Protein AF-A0A7S1SJ14-F1 (afdb_monomer)

Solvent-accessible surface area (backbone atoms only — not comparable to full-atom values): 8316 Å² total; per-residue (Å²): 136,88,79,87,79,89,81,86,82,81,82,79,82,77,84,76,82,76,78,83,75,76,84,69,84,73,72,95,72,63,72,35,14,83,89,36,72,36,57,6,32,34,65,22,82,88,33,72,41,67,10,43,25,74,82,83,62,86,83,49,100,81,67,78,84,72,75,41,68,17,86,90,35,72,46,62,11,44,31,52,22,84,86,36,68,9,45,11,35,52,82,52,83,64,42,85,76,38,79,45,26,49,71,50,52,52,30,56,76,72,67,67,61,52,60,53,46,38,38,55,51,37,54,53,35,47,52,49,55,52,52,68,71,75,105

Secondary structure (DSSP, 8-state):
------------------------------SB-TTTTTSSEEE-TTTTTSSEE-------TT---PPEEPTTTTT-SEEE-TTTTTS-BS--TTGGGSGGGHHHHHHHHTT---TTTHHHHHHHHHHHHHHHHH-

Mean predicted aligned error: 13.58 Å

InterPro domains:
  IPR036410 Heat shock protein DnaJ, cysteine-rich domain superfamily [SSF57938] (32-89)

Sequence (135 aa):
RSILVAGGVLCMCGAGAAKAEGMAPGTPSDNKCRECAGYGATPCDMCGGTGKWRALNRKRAKDTYEFVECPQCFGRGIRVCGVCFGTGLRNVKGLLRRPEASMLVDKMQHGELRPGEAAKLIEEAKAKMIKDREA

pLDDT: mean 78.53, std 18.6, range [34.44, 94.25]

Radius of gyration: 27.36 Å; Cα contacts (8 Å, |Δi|>4): 172; chains: 1; bounding box: 58×45×99 Å

Nearest PDB structures (foldseek):
  8ilb-assembly1_G  TM=6.749E-01  e=2.199E-03  Arabidopsis thaliana
  8ilm-assembly1_L  TM=6.820E-01  e=3.249E-03  Arabidopsis thaliana

Organism: NCBI:txid63592

Foldseek 3Di:
DDDDDDDDDDDDPPPDPDPPDDDDPDDPPDQFAPQCRLQQKDFDPQVQLQQWHWDDDPDDVPDDTDTDGDPVQRSRRMDGPPQCLQQRGRDCVCVCVDPLCPVSVVCVVVVNDDRNCSNVSSVVSVVVVVVVVVD

Structure (mmCIF, N/CA/C/O backbone):
data_AF-A0A7S1SJ14-F1
#
_entry.id   AF-A0A7S1SJ14-F1
#
loop_
_atom_site.group_PDB
_atom_site.id
_atom_site.type_symbol
_atom_site.label_atom_id
_atom_site.label_alt_id
_atom_site.label_comp_id
_atom_site.label_asym_id
_atom_site.label_entity_id
_atom_site.label_seq_id
_atom_site.pdbx_PDB_ins_code
_atom_site.Cartn_x
_atom_site.Cartn_y
_atom_site.Cartn_z
_atom_site.occupancy
_atom_site.B_iso_or_equiv
_atom_site.auth_seq_id
_atom_site.auth_comp_id
_atom_site.auth_asym_id
_atom_site.auth_atom_id
_atom_site.pdbx_PDB_model_num
ATOM 1 N N . ARG A 1 1 ? -35.199 -31.745 -67.358 1.00 44.50 1 ARG A N 1
ATOM 2 C CA . ARG A 1 1 ? -34.844 -32.628 -66.221 1.00 44.50 1 ARG A CA 1
ATOM 3 C C . ARG A 1 1 ? -35.082 -31.833 -64.948 1.00 44.50 1 ARG A C 1
ATOM 5 O O . ARG A 1 1 ? -34.207 -31.099 -64.517 1.00 44.50 1 ARG A O 1
ATOM 12 N N . SER A 1 2 ? -36.313 -31.896 -64.452 1.00 39.88 2 SER A N 1
ATOM 13 C CA . SER A 1 2 ? -36.739 -31.297 -63.190 1.00 39.88 2 SER A CA 1
ATOM 14 C C . SER A 1 2 ? -36.205 -32.141 -62.040 1.00 39.88 2 SER A C 1
ATOM 16 O O . SER A 1 2 ? -36.392 -33.354 -62.072 1.00 39.88 2 SER A O 1
ATOM 18 N N . ILE A 1 3 ? -35.578 -31.525 -61.040 1.00 49.00 3 ILE A N 1
ATOM 19 C CA . ILE A 1 3 ? -35.412 -32.133 -59.717 1.00 49.00 3 ILE A CA 1
ATOM 20 C C . ILE A 1 3 ? -35.731 -31.057 -58.675 1.00 49.00 3 ILE A C 1
ATOM 22 O O . ILE A 1 3 ? -34.958 -30.131 -58.447 1.00 49.00 3 ILE A O 1
ATOM 26 N N . LEU A 1 4 ? -36.924 -31.195 -58.098 1.00 41.75 4 LEU A N 1
ATOM 27 C CA . LEU A 1 4 ? -37.336 -30.662 -56.803 1.00 41.75 4 LEU A CA 1
ATOM 28 C C . LEU A 1 4 ? -36.577 -31.420 -55.706 1.00 41.75 4 LEU A C 1
ATOM 30 O O . LEU A 1 4 ? -36.622 -32.647 -55.706 1.00 41.75 4 LEU A O 1
ATOM 34 N N . VAL A 1 5 ? -35.985 -30.720 -54.735 1.00 48.84 5 VAL A N 1
ATOM 35 C CA . VAL A 1 5 ? -35.782 -31.272 -53.384 1.00 48.84 5 VAL A CA 1
ATOM 36 C C . VAL A 1 5 ? -36.115 -30.190 -52.364 1.00 48.84 5 VAL A C 1
ATOM 38 O O . VAL A 1 5 ? -35.441 -29.170 -52.255 1.00 48.84 5 VAL A O 1
ATOM 41 N N . ALA A 1 6 ? -37.209 -30.438 -51.651 1.00 49.16 6 ALA A N 1
ATOM 42 C CA . ALA A 1 6 ? -37.623 -29.731 -50.456 1.00 49.16 6 ALA A CA 1
ATOM 43 C C . ALA A 1 6 ? -36.712 -30.111 -49.277 1.00 49.16 6 ALA A C 1
ATOM 45 O O . ALA A 1 6 ? -36.300 -31.262 -49.154 1.00 49.16 6 ALA A O 1
ATOM 46 N N . GLY A 1 7 ? -36.441 -29.159 -48.389 1.00 44.47 7 GLY A N 1
ATOM 47 C CA . GLY A 1 7 ? -35.665 -29.403 -47.174 1.00 44.47 7 GLY A CA 1
ATOM 48 C C . GLY A 1 7 ? -35.710 -28.206 -46.238 1.00 44.47 7 GLY A C 1
ATOM 49 O O . GLY A 1 7 ? -34.704 -27.535 -46.039 1.00 44.47 7 GLY A O 1
ATOM 50 N N . GLY A 1 8 ? -36.898 -27.895 -45.715 1.00 42.72 8 GLY A N 1
ATOM 51 C CA . GLY A 1 8 ? -37.072 -26.878 -44.682 1.00 42.72 8 GLY A CA 1
ATOM 52 C C . GLY A 1 8 ? -36.447 -27.339 -43.367 1.00 42.72 8 GLY A C 1
ATOM 53 O O . GLY A 1 8 ? -36.926 -28.288 -42.752 1.00 42.72 8 GLY A O 1
ATOM 54 N N . VAL A 1 9 ? -35.387 -26.660 -42.932 1.00 52.38 9 VAL A N 1
ATOM 55 C CA . VAL A 1 9 ? -34.827 -26.810 -41.586 1.00 52.38 9 VAL A CA 1
ATOM 56 C C . VAL A 1 9 ? -35.572 -25.848 -40.665 1.00 52.38 9 VAL A C 1
ATOM 58 O O . VAL A 1 9 ? -35.367 -24.636 -40.703 1.00 52.38 9 VAL A O 1
ATOM 61 N N . LEU A 1 10 ? -36.480 -26.399 -39.861 1.00 43.78 10 LEU A N 1
ATOM 62 C CA . LEU A 1 10 ? -37.202 -25.684 -38.815 1.00 43.78 10 LEU A CA 1
ATOM 63 C C . LEU A 1 10 ? -36.266 -25.518 -37.605 1.00 43.78 10 LEU A C 1
ATOM 65 O O . LEU A 1 10 ? -35.998 -26.473 -36.879 1.00 43.78 10 LEU A O 1
ATOM 69 N N . CYS A 1 11 ? -35.738 -24.311 -37.398 1.00 50.91 11 CYS A N 1
ATOM 70 C CA . CYS A 1 11 ? -34.969 -23.967 -36.204 1.00 50.91 11 CYS A CA 1
ATOM 71 C C . CYS A 1 11 ? -35.939 -23.734 -35.036 1.00 50.91 11 CYS A C 1
ATOM 73 O O . CYS A 1 11 ? -36.587 -22.690 -34.954 1.00 50.91 11 CYS A O 1
ATOM 75 N N . MET A 1 12 ? -36.082 -24.722 -34.149 1.00 46.03 12 MET A N 1
ATOM 76 C CA . MET A 1 12 ? -36.810 -24.547 -32.895 1.00 46.03 12 MET A CA 1
ATOM 77 C C . MET A 1 12 ? -35.926 -23.814 -31.881 1.00 46.03 12 MET A C 1
ATOM 79 O O . MET A 1 12 ? -35.051 -24.407 -31.253 1.00 46.03 12 MET A O 1
ATOM 83 N N . CYS A 1 13 ? -36.175 -22.516 -31.703 1.00 45.38 13 CYS A N 1
ATOM 84 C CA . CYS A 1 13 ? -35.669 -21.745 -30.572 1.00 45.38 13 CYS A CA 1
ATOM 85 C C . CYS A 1 13 ? -36.371 -22.221 -29.292 1.00 45.38 13 CYS A C 1
ATOM 87 O O . CYS A 1 13 ? -37.468 -21.769 -28.965 1.00 45.38 13 CYS A O 1
ATOM 89 N N . GLY A 1 14 ? -35.748 -23.153 -28.571 1.00 45.59 14 GLY A N 1
ATOM 90 C CA . GLY A 1 14 ? -36.162 -23.516 -27.220 1.00 45.59 14 GLY A CA 1
ATOM 91 C C . GLY A 1 14 ? -35.990 -22.325 -26.276 1.00 45.59 14 GLY A C 1
ATOM 92 O O . GLY A 1 14 ? -34.869 -21.930 -25.964 1.00 45.59 14 GLY A O 1
ATOM 93 N N . ALA A 1 15 ? -37.104 -21.756 -25.815 1.00 52.22 15 ALA A N 1
ATOM 94 C CA . ALA A 1 15 ? -37.133 -20.784 -24.729 1.00 52.22 15 ALA A CA 1
ATOM 95 C C . ALA A 1 15 ? -36.839 -21.498 -23.398 1.00 52.22 15 ALA A C 1
ATOM 97 O O . ALA A 1 15 ? -37.741 -21.946 -22.693 1.00 52.22 15 ALA A O 1
ATOM 98 N N . GLY A 1 16 ? -35.555 -21.635 -23.066 1.00 42.12 16 GLY A N 1
ATOM 99 C CA . GLY A 1 16 ? -35.118 -22.029 -21.732 1.00 42.12 16 GLY A CA 1
ATOM 100 C C . GLY A 1 16 ? -35.274 -20.855 -20.769 1.00 42.12 16 GLY A C 1
ATOM 101 O O . GLY A 1 16 ? -34.450 -19.944 -20.764 1.00 42.12 16 GLY A O 1
ATOM 102 N N . ALA A 1 17 ? -36.330 -20.869 -19.955 1.00 46.84 17 ALA A N 1
ATOM 103 C CA . ALA A 1 17 ? -36.485 -19.967 -18.820 1.00 46.84 17 ALA A CA 1
ATOM 104 C C . ALA A 1 17 ? -35.418 -20.294 -17.759 1.00 46.84 17 ALA A C 1
ATOM 106 O O . ALA A 1 17 ? -35.622 -21.137 -16.887 1.00 46.84 17 ALA A O 1
ATOM 107 N N . ALA A 1 18 ? -34.258 -19.641 -17.848 1.00 41.78 18 ALA A N 1
ATOM 108 C CA . ALA A 1 18 ? -33.263 -19.668 -16.786 1.00 41.78 18 ALA A CA 1
ATOM 109 C C . ALA A 1 18 ? -33.807 -18.872 -15.593 1.00 41.78 18 ALA A C 1
ATOM 111 O O . ALA A 1 18 ? -33.898 -17.644 -15.617 1.00 41.78 18 ALA A O 1
ATOM 112 N N . LYS A 1 19 ? -34.212 -19.603 -14.554 1.00 34.44 19 LYS A N 1
ATOM 113 C CA . LYS A 1 19 ? -34.555 -19.066 -13.239 1.00 34.44 19 LYS A CA 1
ATOM 114 C C . LYS A 1 19 ? -33.343 -18.276 -12.730 1.00 34.44 19 LYS A C 1
ATOM 116 O O . LYS A 1 19 ? -32.272 -18.842 -12.542 1.00 34.44 19 LYS A O 1
ATOM 121 N N . ALA A 1 20 ? -33.500 -16.970 -12.529 1.00 41.59 20 ALA A N 1
ATOM 122 C CA . ALA A 1 20 ? -32.504 -16.164 -11.838 1.00 41.59 20 ALA A CA 1
ATOM 123 C C . ALA A 1 20 ? -32.522 -16.558 -10.355 1.00 41.59 20 ALA A C 1
ATOM 125 O O . ALA A 1 20 ? -33.348 -16.081 -9.577 1.00 41.59 20 ALA A O 1
ATOM 126 N N . GLU A 1 21 ? -31.652 -17.487 -9.974 1.00 39.66 21 GLU A N 1
ATOM 127 C CA . GLU A 1 21 ? -31.388 -17.789 -8.574 1.00 39.66 21 GLU A CA 1
ATOM 128 C C . GLU A 1 21 ? -30.591 -16.628 -7.977 1.00 39.66 21 GLU A C 1
ATOM 130 O O . GLU A 1 21 ? -29.508 -16.267 -8.441 1.00 39.66 21 GLU A O 1
ATOM 135 N N . GLY A 1 22 ? -31.195 -15.985 -6.977 1.00 44.38 22 GLY A N 1
ATOM 136 C CA . GLY A 1 22 ? -30.595 -14.886 -6.241 1.00 44.38 22 GLY A CA 1
ATOM 137 C C . GLY A 1 22 ? -29.244 -15.287 -5.654 1.00 44.38 22 GLY A C 1
ATOM 138 O O . GLY A 1 22 ? -29.079 -16.376 -5.110 1.00 44.38 22 GLY A O 1
ATOM 139 N N . MET A 1 23 ? -28.282 -14.372 -5.763 1.00 49.12 23 MET A N 1
ATOM 140 C CA . MET A 1 23 ? -26.954 -14.482 -5.171 1.00 49.12 23 MET A CA 1
ATOM 141 C C . MET A 1 23 ? -27.079 -14.739 -3.662 1.00 49.12 23 MET A C 1
ATOM 143 O O . MET A 1 23 ? -27.391 -13.828 -2.893 1.00 49.12 23 MET A O 1
ATOM 147 N N . ALA A 1 24 ? -26.833 -15.978 -3.238 1.00 46.41 24 ALA A N 1
ATOM 148 C CA . ALA A 1 24 ? -26.709 -16.318 -1.829 1.00 46.41 24 ALA A CA 1
ATOM 149 C C . ALA A 1 24 ? -25.602 -15.457 -1.181 1.00 46.41 24 ALA A C 1
ATOM 151 O O . ALA A 1 24 ? -24.565 -15.217 -1.815 1.00 46.41 24 ALA A O 1
ATOM 152 N N . PRO A 1 25 ? -25.770 -14.992 0.072 1.00 51.56 25 PRO A N 1
ATOM 153 C CA . PRO A 1 25 ? -24.668 -14.407 0.818 1.00 51.56 25 PRO A CA 1
ATOM 154 C C . PRO A 1 25 ? -23.597 -15.487 0.950 1.00 51.56 25 PRO A C 1
ATOM 156 O O . PRO A 1 25 ? -23.809 -16.512 1.595 1.00 51.56 25 PRO A O 1
ATOM 159 N N . GLY A 1 26 ? -22.480 -15.284 0.250 1.00 51.09 26 GLY A N 1
ATOM 160 C CA . GLY A 1 26 ? -21.387 -16.242 0.225 1.00 51.09 26 GLY A CA 1
ATOM 161 C C . GLY A 1 26 ? -21.016 -16.666 1.643 1.00 51.09 26 GLY A C 1
ATOM 162 O O . GLY A 1 26 ? -20.937 -15.834 2.548 1.00 51.09 26 GLY A O 1
ATOM 163 N N . THR A 1 27 ? -20.785 -17.965 1.804 1.00 48.78 27 THR A N 1
ATOM 164 C CA . THR A 1 27 ? -20.090 -18.575 2.941 1.00 48.78 27 THR A CA 1
ATOM 165 C C . THR A 1 27 ? -18.965 -17.664 3.456 1.00 48.78 27 THR A C 1
ATOM 167 O O . THR A 1 27 ? -18.347 -16.975 2.634 1.00 48.78 27 THR A O 1
ATOM 170 N N . PRO A 1 28 ? -18.618 -17.665 4.761 1.00 51.69 28 PRO A N 1
ATOM 171 C CA . PRO A 1 28 ? -17.453 -16.949 5.293 1.00 51.69 28 PRO A CA 1
ATOM 172 C C . PRO A 1 28 ? -16.142 -17.624 4.841 1.00 51.69 28 PRO A C 1
ATOM 174 O O . PRO A 1 28 ? -15.277 -17.969 5.634 1.00 51.69 28 PRO A O 1
ATOM 177 N N . SER A 1 29 ? -16.007 -17.864 3.540 1.00 55.09 29 SER A N 1
ATOM 178 C CA . SER A 1 29 ? -14.810 -18.325 2.870 1.00 55.09 29 SER A CA 1
ATOM 179 C C . SER A 1 29 ? -13.851 -17.141 2.826 1.00 55.09 29 SER A C 1
ATOM 181 O O . SER A 1 29 ? -14.068 -16.189 2.070 1.00 55.09 29 SER A O 1
ATOM 183 N N . ASP A 1 30 ? -12.852 -17.207 3.700 1.00 65.69 30 ASP A N 1
ATOM 184 C CA . ASP A 1 30 ? -11.709 -16.313 3.831 1.00 65.69 30 ASP A CA 1
ATOM 185 C C . ASP A 1 30 ? -12.053 -14.821 3.998 1.00 65.69 30 ASP A C 1
ATOM 187 O O . ASP A 1 30 ? -12.361 -14.096 3.051 1.00 65.69 30 ASP A O 1
ATOM 191 N N . ASN A 1 31 ? -11.856 -14.295 5.215 1.00 82.19 31 ASN A N 1
ATOM 192 C CA . ASN A 1 31 ? -11.849 -12.851 5.521 1.00 82.19 31 ASN A CA 1
ATOM 193 C C . ASN A 1 31 ? -10.691 -12.081 4.841 1.00 82.19 31 ASN A C 1
ATOM 195 O O . ASN A 1 31 ? -10.318 -10.988 5.267 1.00 82.19 31 ASN A O 1
ATOM 199 N N . LYS A 1 32 ? -10.122 -12.634 3.770 1.00 90.75 32 LYS A N 1
ATOM 200 C CA . LYS A 1 32 ? -9.004 -12.097 3.008 1.00 90.75 32 LYS A CA 1
ATOM 201 C C . LYS A 1 32 ? -9.525 -11.267 1.836 1.00 90.75 32 LYS A C 1
ATOM 203 O O . LYS A 1 32 ? -10.492 -11.623 1.160 1.00 90.75 32 LYS A O 1
ATOM 208 N N . CYS A 1 33 ? -8.879 -10.138 1.586 1.00 91.88 33 CYS A N 1
ATOM 209 C CA . CYS A 1 33 ? -9.137 -9.305 0.421 1.00 91.88 33 CYS A CA 1
ATOM 210 C C . CYS A 1 33 ? -8.871 -10.105 -0.863 1.00 91.88 33 CYS A C 1
ATOM 212 O O . CYS A 1 33 ? -7.836 -10.757 -0.973 1.00 91.88 33 CYS A O 1
ATOM 214 N N . ARG A 1 34 ? -9.786 -10.030 -1.839 1.00 91.25 34 ARG A N 1
ATOM 215 C CA . ARG A 1 34 ? -9.678 -10.781 -3.101 1.00 91.25 34 ARG A CA 1
ATOM 216 C C . ARG A 1 34 ? -8.552 -10.285 -4.007 1.00 91.25 34 ARG A C 1
ATOM 218 O O . ARG A 1 34 ? -7.921 -11.1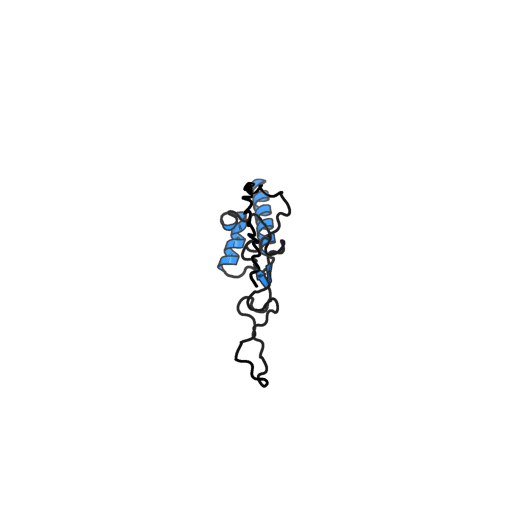03 -4.656 1.00 91.25 34 ARG A O 1
ATOM 225 N N . GLU A 1 35 ? -8.257 -8.987 -3.980 1.00 90.75 35 GLU A N 1
ATOM 226 C CA . GLU A 1 35 ? -7.228 -8.389 -4.843 1.00 90.75 35 GLU A CA 1
ATOM 227 C C . GLU A 1 35 ? -5.802 -8.738 -4.417 1.00 90.75 35 GLU A C 1
ATOM 229 O O . GLU A 1 35 ? -4.935 -8.981 -5.246 1.00 90.75 35 GLU A O 1
ATOM 234 N N . CYS A 1 36 ? -5.538 -8.751 -3.110 1.00 92.62 36 CYS A N 1
ATOM 235 C CA . CYS A 1 36 ? -4.199 -9.017 -2.575 1.00 92.62 36 CYS A CA 1
ATOM 236 C C . CYS A 1 36 ? -4.090 -10.366 -1.857 1.00 92.62 36 CYS A C 1
ATOM 238 O O . CYS A 1 36 ? -3.100 -10.603 -1.172 1.00 92.62 36 CYS A O 1
ATOM 240 N N . ALA A 1 37 ? -5.121 -11.214 -1.930 1.00 91.12 37 ALA A N 1
ATOM 241 C CA . ALA A 1 37 ? -5.214 -12.490 -1.213 1.00 91.12 37 ALA A CA 1
ATOM 242 C C . ALA A 1 37 ? -4.926 -12.396 0.306 1.00 91.12 37 ALA A C 1
ATOM 244 O O . ALA A 1 37 ? -4.484 -13.356 0.934 1.00 91.12 37 ALA A O 1
ATOM 245 N N . GLY A 1 38 ? -5.178 -11.230 0.913 1.00 89.69 38 GLY A N 1
ATOM 246 C CA . GLY A 1 38 ? -4.894 -10.961 2.327 1.00 89.69 38 GLY A CA 1
ATOM 247 C C . GLY A 1 38 ? -3.509 -10.381 2.633 1.00 89.69 38 GLY A C 1
ATOM 248 O O . GLY A 1 38 ? -3.246 -10.065 3.786 1.00 89.69 38 GLY A O 1
ATOM 249 N N . TYR A 1 39 ? -2.648 -10.172 1.635 1.00 90.00 39 TYR A N 1
ATOM 250 C CA . TYR A 1 39 ? -1.296 -9.633 1.834 1.00 90.00 39 TYR A CA 1
ATOM 251 C C . TYR A 1 39 ? -1.270 -8.126 2.161 1.00 90.00 39 TYR A C 1
ATOM 253 O O . TYR A 1 39 ? -0.316 -7.625 2.746 1.00 90.00 39 TYR A O 1
ATOM 2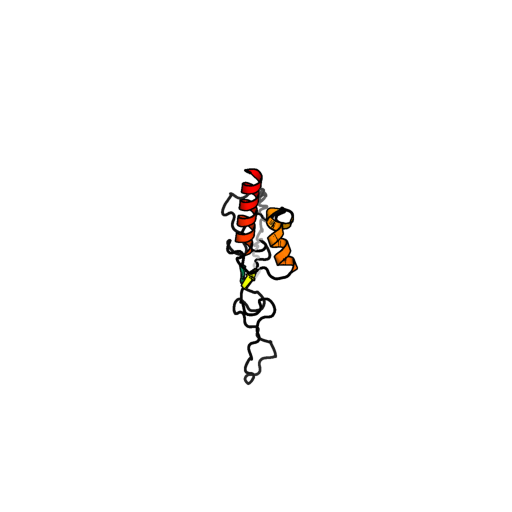61 N N . GLY A 1 40 ? -2.304 -7.372 1.769 1.00 92.19 40 GLY A N 1
ATOM 262 C CA . GLY A 1 40 ? -2.355 -5.917 1.981 1.00 92.19 40 GLY A CA 1
ATOM 263 C C . GLY A 1 40 ? -1.473 -5.106 1.018 1.00 92.19 40 GLY A C 1
ATOM 264 O O . GLY A 1 40 ? -1.416 -3.880 1.090 1.00 92.19 40 GLY A O 1
ATOM 265 N N . ALA A 1 41 ? -0.823 -5.750 0.056 1.00 93.88 41 ALA A N 1
ATOM 266 C CA . ALA A 1 41 ? -0.103 -5.072 -1.014 1.00 93.88 41 ALA A CA 1
ATOM 267 C C . ALA A 1 41 ? -0.402 -5.724 -2.360 1.00 93.88 41 ALA A C 1
ATOM 269 O O . ALA A 1 41 ? -0.705 -6.914 -2.429 1.00 93.88 41 ALA A O 1
ATOM 270 N N . THR A 1 42 ? -0.313 -4.932 -3.419 1.00 94.25 42 THR A N 1
ATOM 271 C CA . THR A 1 42 ? -0.401 -5.390 -4.806 1.00 94.25 42 THR A CA 1
ATOM 272 C C . THR A 1 42 ? 0.878 -4.995 -5.542 1.00 94.25 42 THR A C 1
ATOM 274 O O . THR A 1 42 ? 1.544 -4.027 -5.146 1.00 94.25 42 THR A O 1
ATOM 277 N N . PRO A 1 43 ? 1.267 -5.723 -6.602 1.00 93.81 43 PRO A N 1
ATOM 278 C CA . PRO A 1 43 ? 2.338 -5.263 -7.475 1.00 93.81 43 PRO A CA 1
ATOM 279 C C . PRO A 1 43 ? 2.007 -3.869 -8.026 1.00 93.81 43 PRO A C 1
ATOM 281 O O . PRO A 1 43 ? 0.846 -3.500 -8.191 1.00 93.81 43 PRO A O 1
ATOM 284 N N . CYS A 1 44 ? 3.035 -3.061 -8.258 1.00 92.62 44 CYS A N 1
ATOM 285 C CA . CYS A 1 44 ? 2.877 -1.746 -8.860 1.00 92.62 44 CYS A CA 1
ATOM 286 C C . CYS A 1 44 ? 2.529 -1.895 -10.341 1.00 92.62 44 CYS A C 1
ATOM 288 O O . CYS A 1 44 ? 3.329 -2.438 -11.104 1.00 92.62 44 CYS A O 1
ATOM 290 N N . ASP A 1 45 ? 1.376 -1.362 -10.740 1.00 90.56 45 ASP A N 1
ATOM 291 C CA . ASP A 1 45 ? 0.846 -1.486 -12.101 1.00 90.56 45 ASP A CA 1
ATOM 292 C C . ASP A 1 45 ? 1.764 -0.827 -13.143 1.00 90.56 45 ASP A C 1
ATOM 294 O O . ASP A 1 45 ? 1.963 -1.361 -14.230 1.00 90.56 45 ASP A O 1
ATOM 298 N N . MET A 1 46 ? 2.406 0.295 -12.793 1.00 88.38 46 MET A N 1
ATOM 299 C CA . MET A 1 46 ? 3.265 1.037 -13.727 1.00 88.38 46 MET A CA 1
ATOM 300 C C . MET A 1 46 ? 4.594 0.349 -14.049 1.00 88.38 46 MET A C 1
ATOM 302 O O . MET A 1 46 ? 5.152 0.581 -15.117 1.00 88.38 46 MET A O 1
ATOM 306 N N . CYS A 1 47 ? 5.133 -0.472 -13.144 1.00 90.38 47 CYS A N 1
ATOM 307 C CA . CYS A 1 47 ? 6.390 -1.199 -13.376 1.00 90.38 47 CYS A CA 1
ATOM 308 C C . CYS A 1 47 ? 6.228 -2.723 -13.368 1.00 90.38 47 CYS A C 1
ATOM 310 O O . CYS A 1 47 ? 7.229 -3.441 -13.435 1.00 90.38 47 CYS A O 1
ATOM 312 N N . GLY A 1 48 ? 4.996 -3.224 -13.250 1.00 89.44 48 GLY A N 1
ATOM 313 C CA . GLY A 1 48 ? 4.681 -4.651 -13.197 1.00 89.44 48 GLY A CA 1
ATOM 314 C C . GLY A 1 48 ? 5.403 -5.401 -12.077 1.00 89.44 48 GLY A C 1
ATOM 315 O O . GLY A 1 48 ? 5.813 -6.538 -12.275 1.00 89.44 48 GLY A O 1
ATOM 316 N N . GLY A 1 49 ? 5.649 -4.762 -10.930 1.00 91.19 49 GLY A N 1
ATOM 317 C CA . GLY A 1 49 ? 6.386 -5.395 -9.828 1.00 91.19 49 GLY A CA 1
ATOM 318 C C . GLY A 1 49 ? 7.902 -5.177 -9.827 1.00 91.19 49 GLY A C 1
ATOM 319 O O . GLY A 1 49 ? 8.551 -5.443 -8.822 1.00 91.19 49 GLY A O 1
ATOM 320 N N . THR A 1 50 ? 8.489 -4.663 -10.911 1.00 89.25 50 THR A N 1
ATOM 321 C CA . THR A 1 50 ? 9.960 -4.611 -11.055 1.00 89.25 50 THR A CA 1
ATOM 322 C C . THR A 1 50 ? 10.633 -3.449 -10.322 1.00 89.25 50 THR A C 1
ATOM 324 O O . THR A 1 50 ? 11.855 -3.420 -10.202 1.00 89.25 50 THR A O 1
ATOM 327 N N . GLY A 1 51 ? 9.864 -2.446 -9.891 1.00 89.69 51 GLY A N 1
ATOM 328 C CA . GLY A 1 51 ? 10.374 -1.222 -9.261 1.00 89.69 51 GLY A CA 1
ATOM 329 C C . GLY A 1 51 ? 11.037 -0.237 -10.229 1.00 89.69 51 GLY A C 1
ATOM 330 O O . GLY A 1 51 ? 11.155 0.945 -9.914 1.00 89.69 51 GLY A O 1
ATOM 331 N N . LYS A 1 52 ? 11.391 -0.685 -11.435 1.00 88.25 52 LYS A N 1
ATOM 332 C CA . LYS A 1 52 ? 12.045 0.117 -12.469 1.00 88.25 52 LYS A CA 1
ATOM 333 C C . LYS A 1 52 ? 11.046 0.486 -13.557 1.00 88.25 52 LYS A C 1
ATOM 335 O O . LYS A 1 52 ? 10.319 -0.365 -14.062 1.00 88.25 52 LYS A O 1
ATOM 340 N N . TRP A 1 53 ? 11.010 1.754 -13.932 1.00 80.88 53 TRP A N 1
ATOM 341 C CA . TRP A 1 53 ? 10.199 2.240 -15.041 1.00 80.88 53 TRP A CA 1
ATOM 342 C C . TRP A 1 53 ? 11.068 2.334 -16.301 1.00 80.88 53 TRP A C 1
ATOM 344 O O . TRP A 1 53 ? 12.236 2.717 -16.252 1.00 80.88 53 TRP A O 1
ATOM 354 N N . ARG A 1 54 ? 10.489 1.970 -17.452 1.00 75.31 54 ARG A N 1
ATOM 355 C CA . ARG A 1 54 ? 11.110 2.128 -18.776 1.00 75.31 54 ARG A CA 1
ATOM 356 C C . ARG A 1 54 ? 10.410 3.253 -19.536 1.00 75.31 54 ARG A C 1
ATOM 358 O O . ARG A 1 54 ? 9.223 3.141 -19.830 1.00 75.31 54 ARG A O 1
ATOM 365 N N . ALA A 1 55 ? 11.111 4.347 -19.826 1.00 67.81 55 ALA A N 1
ATOM 366 C CA . ALA A 1 55 ? 10.559 5.417 -20.652 1.00 67.81 55 ALA A CA 1
ATOM 367 C C . ALA A 1 55 ? 10.451 4.917 -22.099 1.00 67.81 55 ALA A C 1
ATOM 369 O O . ALA A 1 55 ? 11.457 4.740 -22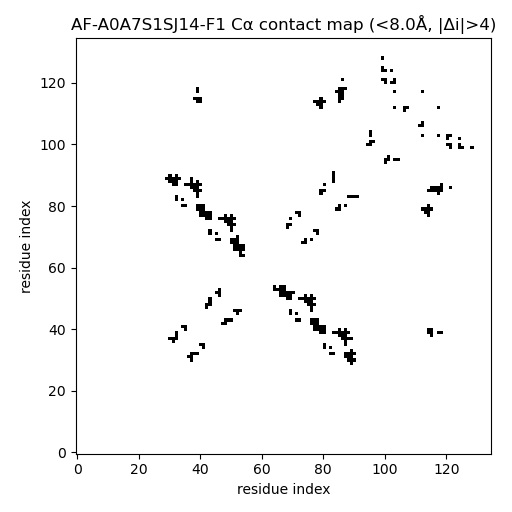.780 1.00 67.81 55 ALA A O 1
ATOM 370 N N . LEU A 1 56 ? 9.233 4.625 -22.554 1.00 64.25 56 LEU A N 1
ATOM 371 C CA . LEU A 1 56 ? 8.954 4.169 -23.916 1.00 64.25 56 LEU A CA 1
ATOM 372 C C . LEU A 1 56 ? 9.150 5.317 -24.920 1.00 64.25 56 LEU A C 1
ATOM 374 O O . LEU A 1 56 ? 8.189 5.857 -25.457 1.00 64.25 56 LEU A O 1
ATOM 378 N N . ASN A 1 57 ? 10.399 5.662 -25.228 1.00 59.78 57 ASN A N 1
ATOM 379 C CA . ASN A 1 57 ? 10.696 6.169 -26.565 1.00 59.78 57 ASN A CA 1
ATOM 380 C C . ASN A 1 57 ? 10.512 5.027 -27.576 1.00 59.78 57 ASN A C 1
ATOM 382 O O . ASN A 1 57 ? 10.586 3.846 -27.214 1.00 59.78 57 ASN A O 1
ATOM 386 N N . ARG A 1 58 ? 10.251 5.363 -28.851 1.00 64.75 58 ARG A N 1
ATOM 387 C CA . ARG A 1 58 ? 10.205 4.359 -29.927 1.00 64.75 58 ARG A CA 1
ATOM 388 C C . ARG A 1 58 ? 11.545 3.634 -29.933 1.00 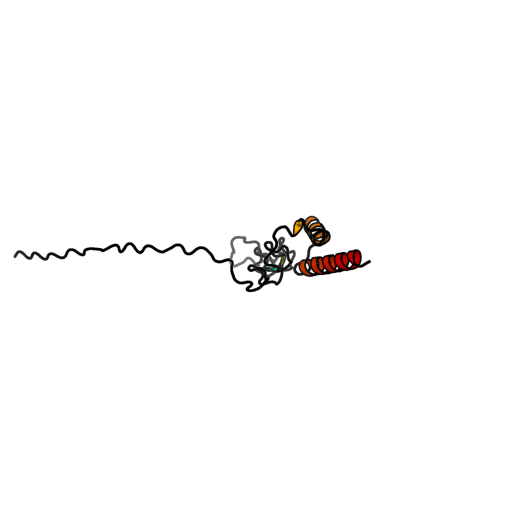64.75 58 ARG A C 1
ATOM 390 O O . ARG A 1 58 ? 12.548 4.235 -30.294 1.00 64.75 58 ARG A O 1
ATOM 397 N N . LYS A 1 59 ? 11.549 2.362 -29.538 1.00 61.22 59 LYS A N 1
ATOM 398 C CA . LYS A 1 59 ? 12.759 1.548 -29.448 1.00 61.22 59 LYS A CA 1
ATOM 399 C C . LYS A 1 59 ? 13.463 1.515 -30.807 1.00 61.22 59 LYS A C 1
ATOM 401 O O . LYS A 1 59 ? 13.034 0.786 -31.703 1.00 61.22 59 LYS A O 1
ATOM 406 N N . ARG A 1 60 ? 14.556 2.262 -30.976 1.00 72.31 60 ARG A N 1
ATOM 407 C CA . ARG A 1 60 ? 15.524 1.981 -32.037 1.00 72.31 60 ARG A CA 1
ATOM 408 C C . ARG A 1 60 ? 16.454 0.886 -31.525 1.00 72.31 60 ARG A C 1
ATOM 410 O O . ARG A 1 60 ? 16.736 0.803 -30.336 1.00 72.31 60 ARG A O 1
ATOM 417 N N . ALA A 1 61 ? 16.951 0.028 -32.413 1.00 74.38 61 ALA A N 1
ATOM 418 C CA . ALA A 1 61 ? 17.841 -1.078 -32.038 1.00 74.38 61 ALA A CA 1
ATOM 419 C C . ALA A 1 61 ? 19.147 -0.632 -31.341 1.00 74.38 61 ALA A C 1
ATOM 421 O O . ALA A 1 61 ? 19.860 -1.468 -30.801 1.00 74.38 61 ALA A O 1
ATOM 422 N N . LYS A 1 62 ? 19.452 0.672 -31.365 1.00 73.69 62 LYS A N 1
ATOM 423 C CA . LYS A 1 62 ? 20.648 1.286 -30.782 1.00 73.69 62 LYS A CA 1
ATOM 424 C C . LYS A 1 62 ? 20.40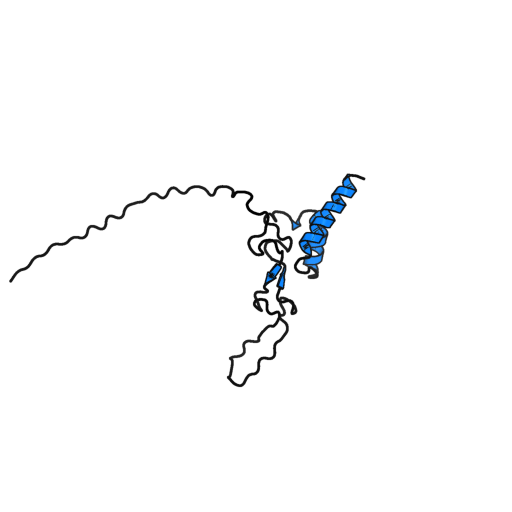7 1.931 -29.412 1.00 73.69 62 LYS A C 1
ATOM 426 O O . LYS A 1 62 ? 21.378 2.317 -28.774 1.00 73.69 62 LYS A O 1
ATOM 431 N N . ASP A 1 63 ? 19.156 2.060 -28.971 1.00 63.06 63 ASP A N 1
ATOM 432 C CA . ASP A 1 63 ? 18.850 2.771 -27.730 1.00 63.06 63 ASP A CA 1
ATOM 433 C C . ASP A 1 63 ? 18.997 1.821 -26.536 1.00 63.06 63 ASP A C 1
ATOM 435 O O . ASP A 1 63 ? 18.225 0.870 -26.367 1.00 63.06 63 ASP A O 1
ATOM 439 N N . THR A 1 64 ? 19.999 2.083 -25.699 1.00 67.81 64 THR A N 1
ATOM 440 C CA . THR A 1 64 ? 20.146 1.435 -24.394 1.00 67.81 64 THR A CA 1
ATOM 441 C C . THR A 1 64 ? 19.170 2.091 -23.421 1.00 67.81 64 THR A C 1
ATOM 443 O O . THR A 1 64 ? 19.211 3.300 -23.215 1.00 67.81 64 THR A O 1
ATOM 446 N N . TYR A 1 65 ? 18.270 1.305 -22.828 1.00 66.00 65 TYR A N 1
ATOM 447 C CA . TYR A 1 65 ? 17.336 1.822 -21.829 1.00 66.00 65 TYR A CA 1
ATOM 448 C C . TYR A 1 65 ? 18.072 2.119 -20.523 1.00 66.00 65 TYR A C 1
ATOM 450 O O . TYR A 1 65 ? 18.528 1.201 -19.840 1.00 66.00 65 TYR A O 1
ATOM 458 N N . GLU A 1 66 ? 18.107 3.390 -20.142 1.00 72.06 66 GLU A N 1
ATOM 459 C CA . GLU A 1 66 ? 18.381 3.780 -18.766 1.00 72.06 66 GLU A CA 1
ATOM 460 C C . GLU A 1 66 ? 17.124 3.517 -17.937 1.00 72.06 66 GLU A C 1
ATOM 462 O O . GLU A 1 66 ? 16.029 4.010 -18.222 1.00 72.06 66 GLU A O 1
ATOM 467 N N . PHE A 1 67 ? 17.258 2.653 -16.937 1.00 72.81 67 PHE A N 1
ATOM 468 C CA . PHE A 1 67 ? 16.167 2.368 -16.022 1.00 72.81 67 PHE A CA 1
ATOM 469 C C . PHE A 1 67 ? 16.066 3.497 -15.007 1.00 72.81 67 PHE A C 1
ATOM 471 O O . PHE A 1 67 ? 16.988 3.699 -14.221 1.00 72.81 67 PHE A O 1
ATOM 478 N N . VAL A 1 68 ? 14.925 4.177 -14.991 1.00 84.25 68 VAL A N 1
ATOM 479 C CA . VAL A 1 68 ? 14.587 5.145 -13.946 1.00 84.25 68 VAL A CA 1
ATOM 480 C C . VAL A 1 68 ? 13.759 4.463 -12.862 1.00 84.25 68 VAL A C 1
ATOM 482 O O . VAL A 1 68 ? 13.087 3.453 -13.103 1.00 84.25 68 VAL A O 1
ATOM 485 N N . GLU A 1 69 ? 13.805 4.987 -11.644 1.00 88.50 69 GLU A N 1
ATOM 486 C CA . GLU A 1 69 ? 12.944 4.503 -10.569 1.00 88.50 69 GLU A CA 1
ATOM 487 C C . GLU A 1 69 ? 11.474 4.733 -10.923 1.00 88.50 69 GLU A C 1
ATOM 489 O O . GLU A 1 69 ? 11.104 5.754 -11.500 1.00 88.50 69 GLU A O 1
ATOM 494 N N . CYS A 1 70 ? 10.610 3.770 -10.598 1.00 90.50 70 CYS A N 1
ATOM 495 C CA . CYS A 1 70 ? 9.186 3.923 -10.862 1.00 90.50 70 CYS A CA 1
ATOM 496 C C . CYS A 1 70 ? 8.575 4.993 -9.936 1.00 90.50 70 CYS A C 1
ATOM 498 O O . CYS A 1 70 ? 8.501 4.736 -8.734 1.00 90.50 70 CYS A O 1
ATOM 500 N N . PRO A 1 71 ? 8.053 6.129 -10.441 1.00 89.00 71 PRO A N 1
ATOM 501 C CA . PRO A 1 71 ? 7.461 7.191 -9.618 1.00 89.00 71 PRO A CA 1
ATOM 502 C C . PRO A 1 71 ? 6.221 6.768 -8.820 1.00 89.00 71 PRO A C 1
ATOM 504 O O . PRO A 1 71 ? 5.881 7.420 -7.844 1.00 89.00 71 PRO A O 1
ATOM 507 N N . GLN A 1 72 ? 5.534 5.680 -9.185 1.00 88.19 72 GLN A N 1
ATOM 508 C CA . GLN A 1 72 ? 4.365 5.218 -8.423 1.00 88.19 72 GLN A CA 1
ATOM 509 C C . GLN A 1 72 ? 4.715 4.390 -7.185 1.00 88.19 72 GLN A C 1
ATOM 511 O O . GLN A 1 72 ? 3.942 4.355 -6.230 1.00 88.19 72 GLN A O 1
ATOM 516 N N . CYS A 1 73 ? 5.832 3.665 -7.209 1.00 91.06 73 CYS A N 1
ATOM 517 C CA . CYS A 1 73 ? 6.247 2.828 -6.085 1.00 91.06 73 CYS A CA 1
ATOM 518 C C . CYS A 1 73 ? 7.608 3.222 -5.516 1.00 91.06 73 CYS A C 1
ATOM 520 O O . CYS A 1 73 ? 8.082 2.530 -4.622 1.00 91.06 73 CYS A O 1
ATOM 522 N N . PHE A 1 74 ? 8.236 4.282 -6.032 1.00 89.88 74 PHE A N 1
ATOM 523 C CA . PHE A 1 74 ? 9.569 4.762 -5.655 1.00 89.88 74 PHE A CA 1
ATOM 524 C C . PHE A 1 74 ? 10.580 3.612 -5.568 1.00 89.88 74 PHE A C 1
ATOM 526 O O . PHE A 1 74 ? 11.114 3.309 -4.506 1.00 89.88 74 PHE A O 1
ATOM 533 N N . GLY A 1 75 ? 10.708 2.842 -6.652 1.00 89.88 75 GLY A N 1
ATOM 534 C CA . GLY A 1 75 ? 11.634 1.703 -6.694 1.00 89.88 75 GLY A CA 1
ATOM 535 C C . GLY A 1 75 ? 11.172 0.419 -5.988 1.00 89.88 75 GLY A C 1
ATOM 536 O O . GLY A 1 75 ? 11.765 -0.629 -6.215 1.00 89.88 75 GLY A O 1
ATOM 537 N N . ARG A 1 76 ? 10.094 0.433 -5.188 1.00 91.12 76 ARG A N 1
ATOM 538 C CA . ARG A 1 76 ? 9.691 -0.731 -4.363 1.00 91.12 76 ARG A CA 1
ATOM 539 C C . ARG A 1 76 ? 9.089 -1.907 -5.129 1.00 91.12 76 ARG A C 1
ATOM 541 O O . ARG A 1 76 ? 9.028 -3.007 -4.597 1.00 91.12 76 ARG A O 1
ATOM 548 N N . GLY A 1 77 ? 8.529 -1.673 -6.312 1.00 92.19 77 GLY A N 1
ATOM 549 C CA . GLY A 1 77 ? 7.797 -2.689 -7.078 1.00 92.19 77 GLY A CA 1
ATOM 550 C C . GLY A 1 77 ? 6.418 -3.054 -6.515 1.00 92.19 77 GLY A C 1
ATOM 551 O O . GLY A 1 77 ? 5.595 -3.598 -7.237 1.00 92.19 77 GLY A O 1
ATOM 552 N N . ILE A 1 78 ? 6.103 -2.690 -5.274 1.00 93.50 78 ILE A N 1
ATOM 553 C CA . ILE A 1 78 ? 4.820 -2.973 -4.619 1.00 93.50 78 ILE A CA 1
ATOM 554 C C . ILE A 1 78 ? 4.140 -1.691 -4.137 1.00 93.50 78 ILE A C 1
ATOM 556 O O . ILE A 1 78 ? 4.798 -0.696 -3.812 1.00 93.50 78 ILE A O 1
ATOM 560 N N . ARG A 1 79 ? 2.809 -1.720 -4.069 1.00 92.69 79 ARG A N 1
ATOM 561 C CA . ARG A 1 79 ? 1.974 -0.639 -3.536 1.00 92.69 79 ARG A CA 1
ATOM 562 C C . ARG A 1 79 ? 0.987 -1.181 -2.514 1.00 92.69 79 ARG A C 1
ATOM 564 O O . ARG A 1 79 ? 0.671 -2.368 -2.504 1.00 92.69 79 ARG A O 1
ATOM 571 N N . VAL A 1 80 ? 0.484 -0.293 -1.664 1.00 93.88 80 VAL A N 1
ATOM 572 C CA . VAL A 1 80 ? -0.630 -0.602 -0.765 1.00 93.88 80 VAL A CA 1
ATOM 573 C C . VAL A 1 80 ? -1.837 -1.017 -1.611 1.00 93.88 80 VAL A C 1
ATOM 575 O O . VAL A 1 80 ? -2.144 -0.372 -2.614 1.00 93.88 80 VAL A O 1
ATOM 578 N N . CYS A 1 81 ? -2.518 -2.095 -1.220 1.00 93.88 81 CYS A N 1
ATOM 579 C CA . CYS A 1 81 ? -3.723 -2.527 -1.922 1.00 93.88 81 CYS A CA 1
ATOM 580 C C . CYS A 1 81 ? -4.819 -1.457 -1.788 1.00 93.88 81 CYS A C 1
ATOM 582 O O . CYS A 1 81 ? -5.271 -1.168 -0.678 1.00 93.88 81 CYS A O 1
ATOM 584 N N . GLY A 1 82 ? -5.269 -0.903 -2.917 1.00 89.50 82 GLY A N 1
ATOM 585 C CA . GLY A 1 82 ? -6.281 0.160 -2.946 1.00 89.50 82 GLY A CA 1
ATOM 586 C C . GLY A 1 82 ? -7.679 -0.284 -2.507 1.00 89.50 82 GLY A C 1
ATOM 587 O O . GLY A 1 82 ? -8.481 0.552 -2.110 1.00 89.50 82 GLY A O 1
ATOM 588 N N . VAL A 1 83 ? -7.968 -1.591 -2.531 1.00 92.44 83 VAL A N 1
ATOM 589 C CA . VAL A 1 83 ? -9.282 -2.125 -2.136 1.00 92.44 83 VAL A CA 1
ATOM 590 C C . VAL A 1 83 ? -9.394 -2.314 -0.628 1.00 92.44 83 VAL A C 1
ATOM 592 O O . VAL A 1 83 ? -10.414 -1.965 -0.045 1.00 92.44 83 VAL A O 1
ATOM 595 N N . CYS A 1 84 ? -8.360 -2.859 0.019 1.00 93.19 84 CYS A N 1
ATOM 596 C CA . CYS A 1 84 ? -8.381 -3.097 1.465 1.00 93.19 84 CYS A CA 1
ATOM 597 C C . CYS A 1 84 ? -7.611 -2.049 2.283 1.00 93.19 84 CYS A C 1
ATOM 599 O O . CYS A 1 84 ? -7.431 -2.236 3.487 1.00 93.19 84 CYS A O 1
ATOM 601 N N . PHE A 1 85 ? -7.113 -0.984 1.646 1.00 92.50 85 PHE A N 1
ATOM 602 C CA . PHE A 1 85 ? -6.264 0.050 2.261 1.00 92.50 85 PHE A CA 1
ATOM 603 C C . PHE A 1 85 ? -5.046 -0.524 3.000 1.00 92.50 85 PHE A C 1
ATOM 605 O O . PHE A 1 85 ? -4.591 -0.005 4.012 1.00 92.50 85 PHE A O 1
ATOM 612 N N . GLY A 1 86 ? -4.547 -1.659 2.513 1.00 93.00 86 GLY A N 1
ATOM 613 C CA . GLY A 1 86 ? -3.423 -2.378 3.100 1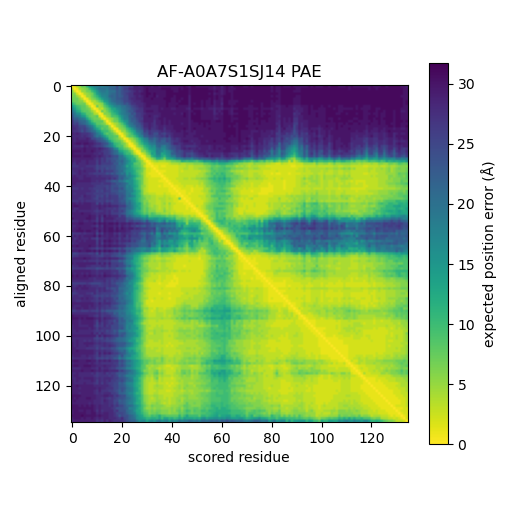.00 93.00 86 GLY A CA 1
ATOM 614 C C . GLY A 1 86 ? -3.732 -3.315 4.263 1.00 93.00 86 GLY A C 1
ATOM 615 O O . GLY A 1 86 ? -2.831 -4.007 4.726 1.00 93.00 86 GLY A O 1
ATOM 616 N N . THR A 1 87 ? -4.979 -3.388 4.726 1.00 91.56 87 THR A N 1
ATOM 617 C CA . THR A 1 87 ? -5.345 -4.246 5.868 1.00 91.56 87 THR A CA 1
ATOM 618 C C . THR A 1 87 ? -5.414 -5.732 5.531 1.00 91.56 87 THR A C 1
ATOM 620 O O . THR A 1 87 ? -5.427 -6.567 6.427 1.00 91.56 87 THR A O 1
ATOM 623 N N . GLY A 1 88 ? -5.520 -6.079 4.247 1.00 91.94 88 GLY A N 1
ATOM 624 C CA . GLY A 1 88 ? -5.729 -7.461 3.812 1.00 91.94 88 GLY A CA 1
ATOM 625 C C . GLY A 1 88 ? -7.134 -7.998 4.110 1.00 91.94 88 GLY A C 1
ATOM 626 O O . GLY A 1 88 ? -7.431 -9.131 3.740 1.00 91.94 88 GLY A O 1
ATOM 627 N N . LEU A 1 89 ? -8.024 -7.200 4.707 1.00 90.56 89 LEU A N 1
ATOM 628 C CA . LEU A 1 89 ? -9.372 -7.626 5.077 1.00 90.56 89 LEU A CA 1
ATOM 629 C C . LEU A 1 89 ? -10.344 -7.521 3.903 1.00 90.56 89 LEU A C 1
ATOM 631 O O . LEU A 1 89 ? -10.269 -6.606 3.080 1.00 90.56 89 LEU A O 1
ATOM 635 N N . ARG A 1 90 ? -11.298 -8.455 3.843 1.00 88.06 90 ARG A N 1
ATOM 636 C CA . ARG A 1 90 ? -12.375 -8.418 2.843 1.00 88.06 90 ARG A CA 1
ATOM 637 C C . ARG A 1 90 ? -13.448 -7.380 3.168 1.00 88.06 90 ARG A C 1
ATOM 639 O O . ARG A 1 90 ? -13.953 -6.717 2.267 1.00 88.06 90 ARG A O 1
ATOM 646 N N . ASN A 1 91 ? -13.799 -7.243 4.444 1.00 87.19 91 ASN A N 1
ATOM 647 C CA . ASN A 1 91 ? -14.823 -6.305 4.893 1.00 87.19 91 ASN A CA 1
ATOM 648 C C . ASN A 1 91 ? -14.192 -4.988 5.368 1.00 87.19 91 ASN A C 1
ATOM 650 O O . ASN A 1 91 ? -13.821 -4.853 6.532 1.00 87.19 91 ASN A O 1
ATOM 654 N N . VAL A 1 92 ? -14.098 -4.013 4.463 1.00 87.00 92 VAL A N 1
ATOM 655 C CA . VAL A 1 92 ? -13.592 -2.656 4.752 1.00 87.00 92 VAL A CA 1
ATOM 656 C C . VAL A 1 92 ? -14.696 -1.609 4.906 1.00 87.00 92 VAL A C 1
ATOM 658 O O . VAL A 1 92 ? -14.423 -0.407 4.941 1.00 87.00 92 VAL A O 1
ATOM 661 N N . LYS A 1 93 ? -15.963 -2.033 4.999 1.00 87.69 93 LYS A N 1
ATOM 662 C CA . LYS A 1 93 ? -17.092 -1.104 5.096 1.00 87.69 93 LYS A CA 1
ATOM 663 C C . LYS A 1 93 ? -16.953 -0.243 6.353 1.00 87.69 93 LYS A C 1
ATOM 665 O O . LYS A 1 93 ? -16.919 -0.751 7.468 1.00 87.69 93 LYS A O 1
ATOM 670 N N . GLY A 1 94 ? -16.863 1.071 6.152 1.00 89.94 94 GLY A N 1
ATOM 671 C CA . GLY A 1 94 ? -16.723 2.042 7.236 1.00 89.94 94 GLY A CA 1
ATOM 672 C C . GLY A 1 94 ? -15.366 2.031 7.945 1.00 89.94 94 GLY A C 1
ATOM 673 O O . GLY A 1 94 ? -15.240 2.729 8.942 1.00 89.94 94 GLY A O 1
ATOM 674 N N . LEU A 1 95 ? -14.356 1.297 7.453 1.00 90.69 95 LEU A N 1
ATOM 675 C CA . LEU A 1 95 ? -13.061 1.163 8.130 1.00 90.69 95 LEU A CA 1
ATOM 676 C C . LEU A 1 95 ? -12.419 2.521 8.437 1.00 90.69 95 LEU A C 1
ATOM 678 O O . LEU A 1 95 ? -12.081 2.782 9.581 1.00 90.69 95 LEU A O 1
ATOM 682 N N . LEU A 1 96 ? -12.338 3.406 7.441 1.00 91.38 96 LEU A N 1
ATOM 683 C CA . LEU A 1 96 ? -11.707 4.726 7.574 1.00 91.38 96 LEU A CA 1
ATOM 684 C C . LEU A 1 96 ? -12.462 5.693 8.506 1.00 91.38 96 LEU A C 1
ATOM 686 O O . LEU A 1 96 ? -11.958 6.768 8.799 1.00 91.38 96 LEU A O 1
ATOM 690 N N . ARG A 1 97 ? -13.679 5.343 8.945 1.00 92.56 97 ARG A N 1
ATOM 691 C CA . ARG A 1 97 ? -14.477 6.143 9.892 1.00 92.56 97 ARG A CA 1
ATOM 692 C C . ARG A 1 97 ? -14.378 5.631 11.329 1.00 92.56 97 ARG A C 1
ATOM 694 O O . ARG A 1 97 ? -14.941 6.247 12.227 1.00 92.56 97 ARG A O 1
ATOM 701 N N . ARG A 1 98 ? -13.744 4.478 11.541 1.00 91.44 98 ARG A N 1
ATOM 702 C CA . ARG A 1 98 ? -13.631 3.842 12.854 1.00 91.44 98 ARG A CA 1
ATOM 703 C C . ARG A 1 98 ? -12.435 4.424 13.622 1.00 91.44 98 ARG A C 1
ATOM 705 O O . ARG A 1 98 ? -11.408 4.694 12.995 1.00 91.44 98 ARG A O 1
ATOM 712 N N . PRO A 1 99 ? -12.531 4.599 14.951 1.00 91.50 99 PRO A N 1
ATOM 713 C CA . PRO A 1 99 ? -11.461 5.203 15.752 1.00 91.50 99 PRO A CA 1
ATOM 714 C C . PRO A 1 99 ? -10.140 4.419 15.688 1.00 91.50 99 PRO A C 1
ATOM 716 O O . PRO A 1 99 ? -9.066 5.022 15.650 1.00 91.50 99 PRO A O 1
ATOM 719 N N . GLU A 1 100 ? -10.196 3.093 15.563 1.00 91.81 100 GLU A N 1
ATOM 720 C CA . GLU A 1 100 ? -9.019 2.232 15.407 1.00 91.81 100 GLU A CA 1
ATOM 721 C C . GLU A 1 100 ? -8.259 2.449 14.087 1.00 91.81 100 GLU A C 1
ATOM 723 O O . GLU A 1 100 ? -7.114 2.025 13.967 1.00 91.81 100 GLU A O 1
ATOM 728 N N . ALA A 1 101 ? -8.863 3.109 13.092 1.00 93.25 101 ALA A N 1
ATOM 729 C CA . ALA A 1 101 ? -8.221 3.421 11.816 1.00 93.25 101 ALA A CA 1
ATOM 730 C C . ALA A 1 101 ? -7.637 4.840 11.755 1.00 93.25 101 ALA A C 1
ATOM 732 O O . ALA A 1 101 ? -7.113 5.225 10.714 1.00 93.25 101 ALA A O 1
ATOM 733 N N . SER A 1 102 ? -7.691 5.612 12.842 1.00 92.44 102 SER A N 1
ATOM 734 C CA . SER A 1 102 ? -7.178 6.991 12.896 1.00 92.44 102 SER A CA 1
ATOM 735 C C . SER A 1 102 ? -5.715 7.096 12.445 1.00 92.44 102 SER A C 1
ATOM 737 O O . SER A 1 102 ? -5.412 7.829 11.508 1.00 92.44 102 SER A O 1
ATOM 739 N N . MET A 1 103 ? -4.831 6.276 13.020 1.00 91.62 103 MET A N 1
ATOM 740 C CA . MET A 1 103 ? -3.408 6.219 12.648 1.00 91.62 103 MET A CA 1
ATOM 741 C C . MET A 1 103 ? -3.177 5.749 11.207 1.00 91.62 103 MET A C 1
ATOM 743 O O . MET A 1 103 ? -2.211 6.150 10.563 1.00 91.62 103 MET A O 1
ATOM 747 N N . LEU A 1 104 ? -4.052 4.884 10.690 1.00 93.12 104 LEU A N 1
ATOM 748 C CA . LEU A 1 104 ? -3.990 4.450 9.296 1.00 93.12 104 LEU A CA 1
ATOM 749 C C . LEU A 1 104 ? -4.329 5.615 8.358 1.00 93.12 104 LEU A C 1
ATOM 751 O O . LEU A 1 104 ? -3.603 5.852 7.396 1.00 93.12 104 LEU A O 1
ATOM 755 N N . VAL A 1 105 ? -5.412 6.342 8.645 1.00 93.31 105 VAL A N 1
ATOM 756 C CA . VAL A 1 105 ? -5.860 7.499 7.857 1.00 93.31 105 VAL A CA 1
ATOM 757 C C . VAL A 1 105 ? -4.800 8.597 7.853 1.00 93.31 105 VAL A C 1
ATOM 759 O O . VAL A 1 105 ? -4.498 9.131 6.788 1.00 93.31 105 VAL A O 1
ATOM 762 N N . ASP A 1 106 ? -4.191 8.876 9.003 1.00 93.44 106 ASP A N 1
ATOM 763 C CA . ASP A 1 106 ? -3.120 9.865 9.134 1.00 93.44 106 ASP A CA 1
ATOM 764 C C . ASP A 1 106 ? -1.924 9.542 8.218 1.00 93.44 106 ASP A C 1
ATOM 766 O O . ASP A 1 106 ? -1.540 10.347 7.367 1.00 93.44 106 ASP A O 1
ATOM 770 N N . LYS A 1 107 ? -1.411 8.306 8.261 1.00 93.00 107 LYS A N 1
ATOM 771 C CA . LYS A 1 107 ? -0.318 7.876 7.369 1.00 93.00 107 LYS A CA 1
ATOM 772 C C . LYS A 1 107 ? -0.705 7.849 5.894 1.00 93.00 107 LYS A C 1
ATOM 774 O O . LYS A 1 107 ? 0.152 8.029 5.029 1.00 93.00 107 LYS A O 1
ATOM 779 N N . MET A 1 108 ? -1.976 7.595 5.580 1.00 91.38 108 MET A N 1
ATOM 780 C CA . MET A 1 108 ? -2.474 7.663 4.204 1.00 91.38 108 MET A CA 1
ATOM 781 C C . MET A 1 108 ? -2.476 9.099 3.674 1.00 91.38 108 MET A C 1
ATOM 783 O O . MET A 1 108 ? -2.100 9.304 2.522 1.00 91.38 108 MET A O 1
ATOM 787 N N . GLN A 1 109 ? -2.868 10.079 4.493 1.00 91.56 109 GLN A N 1
ATOM 788 C CA . GLN A 1 109 ? -2.897 11.495 4.107 1.00 91.56 109 GLN A CA 1
ATOM 789 C C . GLN A 1 109 ? -1.493 12.052 3.850 1.00 91.56 109 GLN A C 1
ATOM 791 O O . GLN A 1 109 ? -1.305 12.799 2.892 1.00 91.56 109 GLN A O 1
ATOM 796 N N . HIS A 1 110 ? -0.506 11.629 4.642 1.00 92.12 110 HIS A N 1
ATOM 797 C CA . HIS A 1 110 ? 0.891 12.051 4.495 1.00 92.12 110 HIS A CA 1
ATOM 798 C C . HIS A 1 110 ? 1.697 11.198 3.496 1.00 92.12 110 HIS A C 1
ATOM 800 O O . HIS A 1 110 ? 2.857 11.490 3.218 1.00 92.12 110 HIS A O 1
ATOM 806 N N . GLY A 1 111 ? 1.101 10.143 2.925 1.00 86.56 111 GLY A N 1
ATOM 807 C CA . GLY A 1 111 ? 1.783 9.255 1.974 1.00 86.56 111 GLY A CA 1
ATOM 808 C C . GLY A 1 111 ? 2.881 8.383 2.598 1.00 86.56 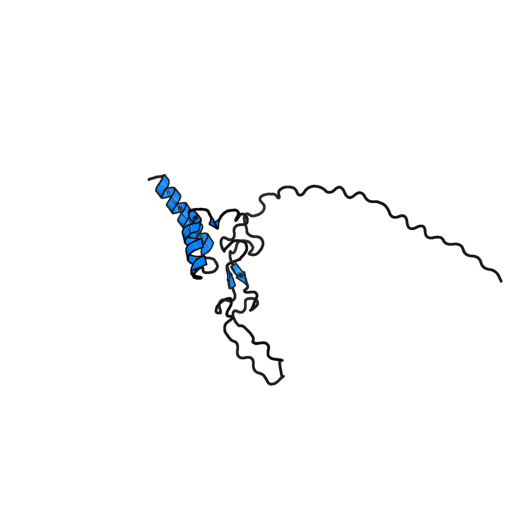111 GLY A C 1
ATOM 809 O O . GLY A 1 111 ? 3.688 7.794 1.879 1.00 86.56 111 GLY A O 1
ATOM 810 N N . GLU A 1 112 ? 2.902 8.268 3.923 1.00 88.94 112 GLU A N 1
ATOM 811 C CA . GLU A 1 112 ? 3.906 7.519 4.685 1.00 88.94 112 GLU A CA 1
ATOM 812 C C . GLU A 1 112 ? 3.549 6.038 4.843 1.00 88.94 112 GLU A C 1
ATOM 814 O O . GLU A 1 112 ? 4.384 5.231 5.256 1.00 88.94 112 GLU A O 1
ATOM 819 N N . LEU A 1 113 ? 2.311 5.656 4.509 1.00 89.88 113 LEU A N 1
ATOM 820 C CA . LEU A 1 113 ? 1.841 4.287 4.676 1.00 89.88 113 LEU A CA 1
ATOM 821 C C . LEU A 1 113 ? 2.636 3.309 3.801 1.00 89.88 113 LEU A C 1
ATOM 823 O O . LEU A 1 113 ? 2.528 3.301 2.568 1.00 89.88 113 LEU A O 1
ATOM 827 N N . ARG A 1 114 ? 3.388 2.414 4.447 1.00 89.00 114 ARG A N 1
ATOM 828 C CA . ARG A 1 114 ? 4.149 1.379 3.745 1.00 89.00 114 ARG A CA 1
ATOM 829 C C . ARG A 1 114 ? 3.274 0.150 3.464 1.00 89.00 114 ARG A C 1
ATOM 831 O O . ARG A 1 114 ? 2.425 -0.219 4.283 1.00 89.00 114 ARG A O 1
ATOM 838 N N . PRO A 1 115 ? 3.475 -0.534 2.322 1.00 87.44 115 PRO A N 1
ATOM 839 C CA . PRO A 1 115 ? 2.780 -1.788 2.042 1.00 87.44 115 PRO A CA 1
ATOM 840 C C . PRO A 1 115 ? 3.027 -2.822 3.153 1.00 87.44 115 PRO A C 1
ATOM 842 O O . PRO A 1 115 ? 4.171 -3.042 3.544 1.00 87.44 115 PRO A O 1
ATOM 845 N N . GLY A 1 116 ? 1.956 -3.437 3.664 1.00 84.31 116 GLY A N 1
ATOM 846 C CA . GLY A 1 116 ? 2.008 -4.434 4.744 1.00 84.31 116 GLY A CA 1
ATOM 847 C C . GLY A 1 116 ? 1.979 -3.877 6.177 1.00 84.31 116 GLY A C 1
ATOM 848 O O . GLY A 1 116 ? 1.875 -4.651 7.126 1.00 84.31 116 GLY A O 1
ATOM 849 N N . GLU A 1 117 ? 2.033 -2.556 6.367 1.00 89.31 117 GLU A N 1
ATOM 850 C CA . GLU A 1 117 ? 2.011 -1.940 7.703 1.00 89.31 117 GLU A CA 1
ATOM 851 C C . GLU A 1 117 ? 0.589 -1.757 8.259 1.00 89.31 117 GLU A C 1
ATOM 853 O O . GLU A 1 117 ? 0.354 -1.913 9.456 1.00 89.31 117 GLU A O 1
ATOM 858 N N . ALA A 1 118 ? -0.376 -1.475 7.383 1.00 89.94 118 ALA A N 1
ATOM 859 C CA . ALA A 1 118 ? -1.737 -1.095 7.761 1.00 89.94 118 ALA A CA 1
ATOM 860 C C . ALA A 1 118 ? -2.435 -2.103 8.688 1.00 89.94 118 ALA A C 1
ATOM 862 O O . ALA A 1 118 ? -3.123 -1.697 9.620 1.00 89.94 118 ALA A O 1
ATOM 863 N N . ALA A 1 119 ? -2.248 -3.409 8.473 1.00 88.31 119 ALA A N 1
ATOM 864 C CA . ALA A 1 119 ? -2.838 -4.432 9.336 1.00 88.31 119 ALA A CA 1
ATOM 865 C C . ALA A 1 119 ? -2.343 -4.326 10.790 1.00 88.31 119 ALA A C 1
ATOM 867 O O . ALA A 1 119 ? -3.145 -4.414 11.715 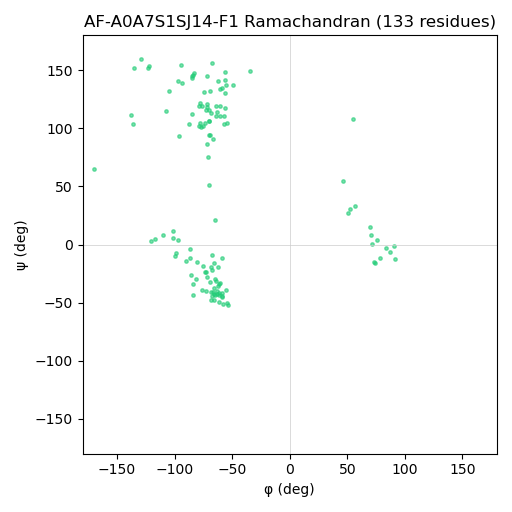1.00 88.31 119 ALA A O 1
ATOM 868 N N . LYS A 1 120 ? -1.044 -4.068 10.995 1.00 91.06 120 LYS A N 1
ATOM 869 C CA . LYS A 1 120 ? -0.454 -3.936 12.336 1.00 91.06 120 LYS A CA 1
ATOM 870 C C . LYS A 1 120 ? -1.007 -2.721 13.073 1.00 91.06 120 LYS A C 1
ATOM 872 O O . LYS A 1 120 ? -1.394 -2.846 14.227 1.00 91.06 120 LYS A O 1
ATOM 877 N N . LEU A 1 121 ? -1.135 -1.588 12.380 1.00 91.38 121 LEU A N 1
ATOM 878 C CA . LEU A 1 121 ? -1.679 -0.352 12.956 1.00 91.38 121 LEU A CA 1
ATOM 879 C C . LEU A 1 121 ? -3.102 -0.545 13.492 1.00 91.38 121 LEU A C 1
ATOM 881 O O . LEU A 1 121 ? -3.424 -0.067 14.576 1.00 91.38 121 LEU A O 1
ATOM 885 N N . ILE A 1 122 ? -3.940 -1.276 12.752 1.00 90.81 122 ILE A N 1
ATOM 886 C CA . ILE A 1 122 ? -5.313 -1.571 13.172 1.00 90.81 122 ILE A CA 1
ATOM 887 C C . ILE A 1 122 ? -5.336 -2.498 14.392 1.00 90.81 122 ILE A C 1
ATOM 889 O O . ILE A 1 122 ? -6.105 -2.259 15.322 1.00 90.81 122 ILE A O 1
ATOM 893 N N . GLU A 1 123 ? -4.517 -3.551 14.412 1.00 90.44 123 GLU A N 1
ATOM 894 C CA . GLU A 1 123 ? -4.470 -4.482 15.546 1.00 90.44 123 GLU A CA 1
ATOM 895 C C . GLU A 1 123 ? -3.919 -3.816 16.816 1.00 90.44 123 GLU A C 1
ATOM 897 O O . GLU A 1 123 ? -4.485 -3.979 17.896 1.00 90.44 123 GLU A O 1
ATOM 902 N N . GLU A 1 124 ? -2.882 -2.986 16.690 1.00 92.88 124 GLU A N 1
ATOM 903 C CA . GLU A 1 124 ? -2.338 -2.199 17.799 1.00 92.88 124 GLU A CA 1
ATOM 904 C C . GLU A 1 124 ? -3.357 -1.192 18.344 1.00 92.88 124 GLU A C 1
ATOM 906 O O . GLU A 1 124 ? -3.500 -1.056 19.560 1.00 92.88 124 GLU A O 1
ATOM 911 N N . ALA A 1 125 ? -4.093 -0.505 17.467 1.00 92.31 125 ALA A N 1
ATOM 912 C CA . ALA A 1 125 ? -5.123 0.442 17.878 1.00 92.31 125 ALA A CA 1
ATOM 913 C C . ALA A 1 125 ? -6.284 -0.255 18.602 1.00 92.31 125 ALA A C 1
ATOM 915 O O . ALA A 1 125 ? -6.707 0.204 19.662 1.00 92.31 125 ALA A O 1
ATOM 916 N N . LYS A 1 126 ? -6.748 -1.406 18.097 1.00 91.19 126 LYS A N 1
ATOM 917 C CA . LYS A 1 126 ? -7.752 -2.228 18.791 1.00 91.19 126 LYS A CA 1
ATOM 918 C C . LYS A 1 126 ? -7.267 -2.670 20.169 1.00 91.19 126 LYS A C 1
ATOM 920 O O . LYS A 1 126 ? -8.021 -2.577 21.132 1.00 91.19 126 LYS A O 1
ATOM 925 N N . ALA A 1 127 ? -6.020 -3.133 20.272 1.00 93.06 127 ALA A N 1
ATOM 926 C CA . ALA A 1 127 ? -5.448 -3.576 21.538 1.00 93.06 127 ALA A CA 1
ATOM 927 C C . ALA A 1 127 ? -5.361 -2.433 22.561 1.00 93.06 127 ALA A C 1
ATOM 929 O O . ALA A 1 127 ? -5.664 -2.648 23.732 1.00 93.06 127 ALA A O 1
ATOM 930 N N . LYS A 1 128 ? -4.993 -1.219 22.128 1.00 93.44 128 LYS A N 1
ATOM 931 C CA . LYS A 1 128 ? -5.009 -0.019 22.982 1.00 93.44 128 LYS A CA 1
ATOM 932 C C . LYS A 1 128 ? -6.419 0.296 23.478 1.00 93.44 128 LYS A C 1
ATOM 934 O O . LYS A 1 128 ? -6.625 0.378 24.677 1.00 93.44 128 LYS A O 1
ATOM 939 N N . MET A 1 129 ? -7.405 0.326 22.583 1.00 90.31 129 MET A N 1
ATOM 940 C CA . MET A 1 129 ? -8.796 0.603 22.958 1.00 90.31 129 MET A CA 1
ATOM 941 C C . MET A 1 129 ? -9.393 -0.427 23.928 1.00 90.31 129 MET A C 1
ATOM 943 O O . MET A 1 129 ? -10.229 -0.074 24.754 1.00 90.31 129 MET A O 1
ATOM 947 N N . ILE A 1 130 ? -9.008 -1.705 23.819 1.00 93.56 130 ILE A N 1
ATOM 948 C CA . ILE A 1 130 ? -9.434 -2.737 24.777 1.00 93.56 130 ILE A CA 1
ATOM 949 C C . ILE A 1 130 ? -8.832 -2.447 26.152 1.00 93.56 130 ILE A C 1
ATOM 951 O O . ILE A 1 130 ? -9.576 -2.427 27.127 1.00 93.56 130 ILE A O 1
ATOM 955 N N . LYS A 1 131 ? -7.527 -2.154 26.213 1.00 93.88 131 LYS A N 1
ATOM 956 C CA . LYS A 1 131 ? -6.844 -1.794 27.463 1.00 93.88 131 LYS A CA 1
ATOM 957 C C . LYS A 1 131 ? -7.459 -0.558 28.117 1.00 93.88 131 LYS A C 1
ATOM 959 O O . LYS A 1 131 ? -7.713 -0.586 29.311 1.00 93.88 131 LYS A O 1
ATOM 964 N N . ASP A 1 132 ? -7.756 0.478 27.336 1.00 91.06 132 ASP A N 1
ATOM 965 C CA . ASP A 1 132 ? -8.350 1.726 27.834 1.00 91.06 132 ASP A CA 1
ATOM 966 C C . ASP A 1 132 ? -9.790 1.539 28.345 1.00 91.06 132 ASP A C 1
ATOM 968 O O . ASP A 1 132 ? -10.279 2.351 29.119 1.00 91.06 132 ASP A O 1
ATOM 972 N N . ARG A 1 133 ? -10.489 0.486 27.899 1.00 91.19 133 ARG A N 1
ATOM 973 C CA . ARG A 1 133 ? -11.836 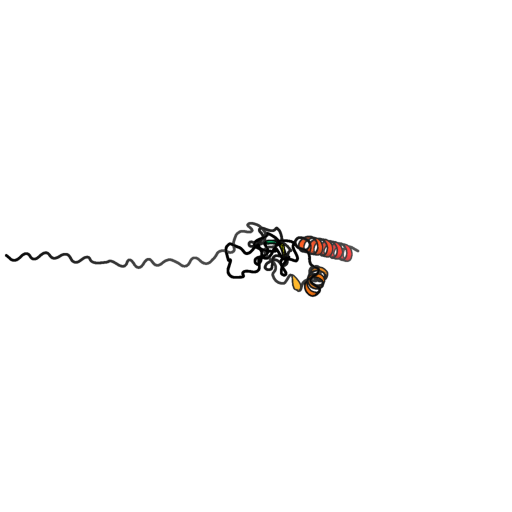0.130 28.374 1.00 91.19 133 ARG A CA 1
ATOM 974 C C . ARG A 1 133 ? -11.813 -0.737 29.636 1.00 91.19 133 ARG A C 1
ATOM 976 O O . ARG A 1 133 ? -12.813 -0.792 30.344 1.00 91.19 133 ARG A O 1
ATOM 983 N N . GLU A 1 134 ? -10.733 -1.483 29.845 1.00 89.19 134 GLU A N 1
ATOM 984 C CA . GLU A 1 134 ? -10.541 -2.375 30.997 1.00 89.19 134 GLU A CA 1
ATOM 985 C C . GLU A 1 134 ? -9.867 -1.676 32.190 1.00 89.19 134 GLU A C 1
ATOM 987 O O . GLU A 1 134 ? -9.888 -2.226 33.292 1.00 89.19 134 GLU A O 1
ATOM 992 N N . ALA A 1 135 ? -9.278 -0.496 31.967 1.00 76.75 135 ALA A N 1
ATOM 993 C CA . ALA A 1 135 ? -8.713 0.396 32.980 1.00 76.75 135 ALA A CA 1
ATOM 994 C C . ALA A 1 135 ? -9.779 1.321 33.590 1.00 76.75 135 ALA A C 1
ATOM 996 O O . ALA A 1 135 ? -9.651 1.619 34.799 1.00 76.75 135 ALA A O 1
#